Protein AF-A0A2N9H062-F1 (afdb_monomer_lite)

Structure (mmCIF, N/CA/C/O backbone):
data_AF-A0A2N9H062-F1
#
_entry.id   AF-A0A2N9H062-F1
#
loop_
_atom_site.group_PDB
_atom_site.id
_atom_site.type_symbol
_atom_site.label_atom_id
_atom_site.label_alt_id
_atom_site.label_comp_id
_atom_site.label_asym_id
_atom_site.label_entity_id
_atom_site.label_seq_id
_atom_site.pdbx_PDB_ins_code
_atom_site.Cartn_x
_atom_site.Cartn_y
_atom_site.Cartn_z
_atom_site.occupancy
_atom_site.B_iso_or_equiv
_atom_site.auth_seq_id
_atom_site.auth_comp_id
_atom_site.auth_asym_id
_atom_site.auth_atom_id
_atom_site.pdbx_PDB_model_num
ATOM 1 N N . MET A 1 1 ? 1.911 25.322 1.340 1.00 54.06 1 MET A N 1
ATOM 2 C CA . MET A 1 1 ? 2.825 24.250 1.795 1.00 54.06 1 MET A CA 1
ATOM 3 C C . MET A 1 1 ? 2.629 23.834 3.258 1.00 54.06 1 MET A C 1
ATOM 5 O O . MET A 1 1 ? 2.932 22.693 3.553 1.00 54.06 1 MET A O 1
ATOM 9 N N . GLY A 1 2 ? 2.109 24.678 4.166 1.00 66.06 2 GLY A N 1
ATOM 10 C CA . GLY A 1 2 ? 2.015 24.327 5.599 1.00 66.06 2 GLY A CA 1
ATOM 11 C C . GLY A 1 2 ? 0.920 23.326 6.008 1.00 66.06 2 GLY A C 1
ATOM 12 O O . GLY A 1 2 ? 1.122 22.581 6.956 1.00 66.06 2 GLY A O 1
ATOM 13 N N . GLU A 1 3 ? -0.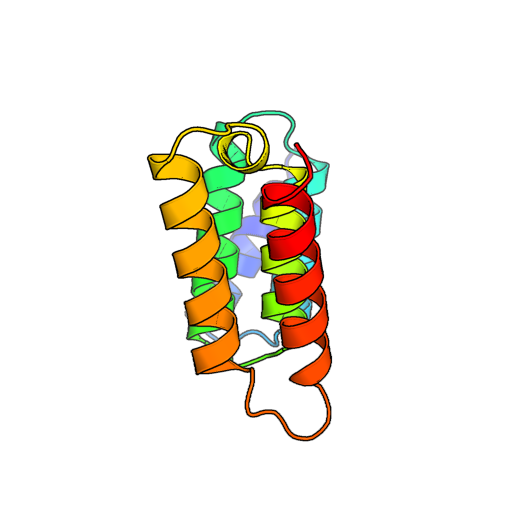220 23.273 5.313 1.00 74.25 3 GLU A N 1
ATOM 14 C CA . GLU A 1 3 ? -1.333 22.379 5.698 1.00 74.25 3 GLU A CA 1
ATOM 15 C C . GLU A 1 3 ? -1.062 20.898 5.374 1.00 74.25 3 GLU A C 1
ATOM 17 O O . GLU A 1 3 ? -1.458 20.023 6.136 1.00 74.25 3 GLU A O 1
ATOM 22 N N . LEU A 1 4 ? -0.319 20.608 4.298 1.00 74.69 4 LEU A N 1
ATOM 23 C CA . LEU A 1 4 ? 0.042 19.234 3.920 1.00 74.69 4 LEU A CA 1
ATOM 24 C C . LEU A 1 4 ? 1.015 18.605 4.922 1.00 74.69 4 LEU A C 1
ATOM 26 O O . LEU A 1 4 ? 0.876 17.441 5.274 1.00 74.69 4 LEU A O 1
ATOM 30 N N . GLU A 1 5 ? 1.976 19.385 5.414 1.00 78.75 5 GLU A N 1
ATOM 31 C CA . GLU A 1 5 ? 2.940 18.902 6.402 1.00 78.75 5 GLU A CA 1
ATOM 32 C C . GLU A 1 5 ? 2.256 18.593 7.741 1.00 78.75 5 GLU A C 1
ATOM 34 O O . GLU A 1 5 ? 2.518 17.558 8.346 1.00 78.75 5 GLU A O 1
ATOM 39 N N . LYS A 1 6 ? 1.289 19.422 8.158 1.00 83.44 6 LYS A N 1
ATOM 40 C CA . LYS A 1 6 ? 0.441 19.122 9.322 1.00 83.44 6 LYS A CA 1
ATOM 41 C C . LYS A 1 6 ? -0.392 17.856 9.110 1.00 83.44 6 LYS A C 1
ATOM 43 O O . LYS A 1 6 ? -0.516 17.057 10.031 1.00 83.44 6 LYS A O 1
ATOM 48 N N . LEU A 1 7 ? -0.951 17.668 7.911 1.00 83.06 7 LEU A N 1
ATOM 49 C CA . LEU A 1 7 ? -1.723 16.473 7.559 1.00 83.06 7 LEU A CA 1
ATOM 50 C C . LEU A 1 7 ? -0.849 15.211 7.613 1.00 83.06 7 LEU A C 1
ATOM 52 O O . LEU A 1 7 ? -1.265 14.206 8.185 1.00 83.06 7 LEU A O 1
ATOM 56 N N . ARG A 1 8 ? 0.374 15.277 7.070 1.00 84.31 8 ARG A N 1
ATOM 57 C CA . ARG A 1 8 ? 1.356 14.189 7.124 1.00 84.31 8 ARG A CA 1
ATOM 58 C C . ARG A 1 8 ? 1.715 13.850 8.567 1.00 84.31 8 ARG A C 1
ATOM 60 O O . ARG A 1 8 ? 1.586 12.698 8.954 1.00 84.31 8 ARG A O 1
ATOM 67 N N . GLN A 1 9 ? 2.062 14.847 9.380 1.00 84.31 9 GLN A N 1
ATOM 68 C CA . GLN A 1 9 ? 2.386 14.650 10.798 1.00 84.31 9 GLN A CA 1
ATOM 69 C C . GLN A 1 9 ? 1.214 14.063 11.592 1.00 84.31 9 GLN A C 1
ATOM 71 O O . GLN A 1 9 ? 1.415 13.175 12.417 1.00 84.31 9 GLN A O 1
ATOM 76 N N . ALA A 1 10 ? -0.015 14.512 11.326 1.00 84.88 10 ALA A N 1
ATOM 77 C CA . ALA A 1 10 ? -1.205 13.963 11.967 1.00 84.88 10 ALA A CA 1
ATOM 78 C C . ALA A 1 10 ? -1.438 12.493 11.584 1.00 84.88 10 ALA A C 1
ATOM 80 O O . ALA A 1 10 ? -1.731 11.677 12.455 1.00 84.88 10 ALA A O 1
ATOM 81 N N . ARG A 1 11 ? -1.280 12.141 10.300 1.00 84.94 11 ARG A N 1
ATOM 82 C CA . ARG A 1 11 ? -1.401 10.756 9.820 1.00 84.94 11 ARG A CA 1
ATOM 83 C C . ARG A 1 11 ? -0.286 9.860 10.360 1.00 84.94 11 ARG A C 1
ATOM 85 O O . ARG A 1 11 ? -0.571 8.735 10.758 1.00 84.94 11 ARG A O 1
ATOM 92 N N . GLU A 1 12 ? 0.940 10.371 10.449 1.00 85.25 12 GLU A N 1
ATOM 93 C CA . GLU A 1 12 ? 2.084 9.676 11.049 1.00 85.25 12 GLU A CA 1
ATOM 94 C C . GLU A 1 12 ? 1.806 9.361 12.524 1.00 85.25 12 GLU A C 1
ATOM 96 O O . GLU A 1 12 ? 1.798 8.193 12.908 1.00 85.25 12 GLU A O 1
ATOM 101 N N . ALA A 1 13 ? 1.436 10.372 13.317 1.00 84.12 13 ALA A N 1
ATOM 102 C CA . ALA A 1 13 ? 1.084 10.194 14.724 1.00 84.12 13 ALA A CA 1
ATOM 103 C C . ALA A 1 13 ? -0.101 9.232 14.906 1.00 84.12 13 ALA A C 1
ATOM 105 O O . ALA A 1 13 ? -0.113 8.410 15.820 1.00 84.12 13 ALA A O 1
ATOM 106 N N . MET A 1 14 ? -1.098 9.293 14.017 1.00 83.50 14 MET A N 1
ATOM 107 C CA . MET A 1 14 ? -2.238 8.379 14.061 1.00 83.50 14 MET A CA 1
ATOM 108 C C . MET A 1 14 ? -1.832 6.938 13.730 1.00 83.50 14 MET A C 1
ATOM 110 O O . MET A 1 14 ? -2.327 6.024 14.381 1.00 83.50 14 MET A O 1
ATOM 114 N N . SER A 1 15 ? -0.913 6.736 12.780 1.00 83.50 15 SER A N 1
ATOM 115 C CA . SER A 1 15 ? -0.388 5.412 12.414 1.00 83.50 15 SER A CA 1
ATOM 116 C C . SER A 1 15 ? 0.469 4.768 13.506 1.00 83.50 15 SER A C 1
ATOM 118 O O . SER A 1 15 ? 0.535 3.547 13.587 1.00 83.50 15 SER A O 1
ATOM 120 N N . GLU A 1 16 ? 1.115 5.573 14.354 1.00 81.62 16 GLU A N 1
ATOM 121 C CA . GLU A 1 16 ? 1.887 5.077 15.500 1.00 81.62 16 GLU A CA 1
ATOM 122 C C . GLU A 1 16 ? 0.989 4.678 16.677 1.00 81.62 16 GLU A C 1
ATOM 124 O O . GLU A 1 16 ? 1.339 3.795 17.459 1.00 81.62 16 GLU A O 1
ATOM 129 N N . LEU A 1 17 ? -0.170 5.328 16.809 1.00 78.81 17 LEU A N 1
ATOM 130 C CA . LEU A 1 17 ? -1.094 5.124 17.926 1.00 78.81 17 LEU A CA 1
ATOM 131 C C . LEU A 1 17 ? -2.194 4.098 17.620 1.00 78.81 17 LEU A C 1
ATOM 133 O O . LEU A 1 17 ? -2.687 3.445 18.541 1.00 78.81 17 LEU A O 1
ATOM 137 N N . PHE A 1 18 ? -2.596 3.954 16.354 1.00 75.44 18 PHE A N 1
ATOM 138 C CA . PHE A 1 18 ? -3.723 3.121 15.940 1.00 75.44 18 PHE A CA 1
ATOM 139 C C . PHE A 1 18 ? -3.456 2.380 14.627 1.00 75.44 18 PHE A C 1
ATOM 141 O O . PHE A 1 18 ? -2.841 2.906 13.702 1.00 75.44 18 PHE A O 1
ATOM 148 N N . LEU A 1 19 ? -4.029 1.177 14.508 1.00 76.44 19 LEU A N 1
ATOM 149 C CA . LEU A 1 19 ? -4.089 0.449 13.242 1.00 76.44 19 LEU A CA 1
ATOM 150 C C . LEU A 1 19 ? -5.012 1.196 12.265 1.00 76.44 19 LEU A C 1
ATOM 152 O O . LEU A 1 19 ? -6.232 1.229 12.448 1.00 76.44 19 LEU A O 1
ATOM 156 N N . LEU A 1 20 ? -4.433 1.803 11.228 1.00 79.56 20 LEU A N 1
ATOM 157 C CA . LEU A 1 20 ? -5.182 2.547 10.215 1.00 79.56 20 LEU A CA 1
ATOM 158 C C . LEU A 1 20 ? -5.888 1.602 9.243 1.00 79.56 20 LEU A C 1
ATOM 160 O O . LEU A 1 20 ? -5.280 0.685 8.694 1.00 79.56 20 LEU A O 1
ATOM 164 N N . ALA A 1 21 ? -7.167 1.862 8.970 1.00 81.19 21 ALA A N 1
ATOM 165 C CA . ALA A 1 21 ? -7.927 1.063 8.019 1.00 81.19 21 ALA A CA 1
ATOM 166 C C . ALA A 1 21 ? -7.299 1.119 6.608 1.00 81.19 21 ALA A C 1
ATOM 168 O O . ALA A 1 21 ? -6.776 2.163 6.212 1.00 81.19 21 ALA A O 1
ATOM 169 N N . PRO A 1 22 ? -7.415 0.052 5.793 1.00 80.19 22 PRO A N 1
ATOM 170 C CA . PRO A 1 22 ? -6.782 -0.012 4.474 1.00 80.19 22 PRO A CA 1
ATOM 171 C C . PRO A 1 22 ? -7.071 1.179 3.549 1.00 80.19 22 PRO A C 1
ATOM 173 O O . PRO A 1 22 ? -6.185 1.596 2.813 1.00 80.19 22 PRO A O 1
ATOM 176 N N . TYR A 1 23 ? -8.277 1.754 3.592 1.00 82.50 23 TYR A N 1
ATOM 177 C CA . TYR A 1 23 ? -8.623 2.911 2.756 1.00 82.50 23 TYR A CA 1
ATOM 178 C C . TYR A 1 23 ? -7.861 4.185 3.154 1.00 82.50 23 TYR A C 1
ATOM 180 O O . TYR A 1 23 ? -7.520 4.979 2.284 1.00 82.50 23 TYR A O 1
ATOM 188 N N . MET A 1 24 ? -7.532 4.358 4.440 1.00 86.38 24 MET A N 1
ATOM 189 C CA . MET A 1 24 ? -6.787 5.523 4.926 1.00 86.38 24 MET A CA 1
ATOM 190 C C . MET A 1 24 ? -5.350 5.516 4.392 1.00 86.38 24 MET A C 1
ATOM 192 O O . MET A 1 24 ? -4.823 6.560 4.013 1.00 86.38 24 MET A O 1
ATOM 196 N N . TRP A 1 25 ? -4.735 4.330 4.305 1.00 87.50 25 TRP A N 1
ATOM 197 C CA . TRP A 1 25 ? -3.425 4.154 3.672 1.00 87.50 25 TRP A CA 1
ATOM 198 C C . TRP A 1 25 ? -3.459 4.495 2.178 1.00 87.50 25 TRP A C 1
ATOM 200 O O . TRP A 1 25 ? -2.548 5.154 1.683 1.00 87.50 25 TRP A O 1
ATOM 210 N N . GLN A 1 26 ? -4.522 4.095 1.471 1.00 86.38 26 GLN A N 1
ATOM 211 C CA . GLN A 1 26 ? -4.709 4.413 0.049 1.00 86.38 26 GLN A CA 1
ATOM 212 C C . GLN A 1 26 ? -4.871 5.919 -0.182 1.00 86.38 26 GLN A C 1
ATOM 214 O O . GLN A 1 26 ? -4.247 6.476 -1.081 1.00 86.38 26 GLN A O 1
ATOM 219 N N . GLU A 1 27 ? -5.695 6.591 0.625 1.00 88.25 27 GLU A N 1
ATOM 220 C CA . GLU A 1 27 ? -5.877 8.045 0.539 1.00 88.25 27 GLU A CA 1
ATOM 221 C C . GLU A 1 27 ? -4.569 8.784 0.818 1.00 88.25 27 GLU A C 1
ATOM 223 O O . GLU A 1 27 ? -4.194 9.678 0.062 1.00 88.25 27 GLU A O 1
ATOM 228 N N . TRP A 1 28 ? -3.818 8.359 1.837 1.00 88.31 28 TRP A N 1
ATOM 229 C CA . TRP A 1 28 ? -2.523 8.961 2.133 1.00 88.31 28 TRP A CA 1
ATOM 230 C C . TRP A 1 28 ? -1.525 8.771 0.988 1.00 88.31 28 TRP A C 1
ATOM 232 O O . TRP A 1 28 ? -0.919 9.744 0.539 1.00 88.31 28 TRP A O 1
ATOM 242 N N . ALA A 1 29 ? -1.408 7.561 0.444 1.00 87.12 29 ALA A N 1
ATOM 243 C CA . ALA A 1 29 ? -0.524 7.305 -0.687 1.00 87.12 29 ALA A CA 1
ATOM 244 C C . ALA A 1 29 ? -0.888 8.142 -1.925 1.00 87.12 29 ALA A C 1
ATOM 246 O O . ALA A 1 29 ? 0.003 8.658 -2.599 1.00 87.12 29 ALA A O 1
ATOM 247 N N . LYS A 1 30 ? -2.184 8.301 -2.219 1.00 86.12 30 LYS A N 1
ATOM 248 C CA . LYS A 1 30 ? -2.675 9.099 -3.355 1.00 86.12 30 LYS A CA 1
ATOM 249 C C . LYS A 1 30 ? -2.397 10.581 -3.185 1.00 86.12 30 LYS A C 1
ATOM 251 O O . LYS A 1 30 ? -1.963 11.220 -4.143 1.00 86.12 30 LYS A O 1
ATOM 256 N N . ASP A 1 31 ? -2.597 11.108 -1.980 1.00 85.31 31 ASP A N 1
ATOM 257 C CA . ASP A 1 31 ? -2.250 12.490 -1.676 1.00 85.31 31 ASP A CA 1
ATOM 258 C C . ASP A 1 31 ? -0.751 12.706 -1.929 1.00 85.31 31 ASP A C 1
ATOM 260 O O . ASP A 1 31 ? -0.386 13.553 -2.740 1.00 85.31 31 ASP A O 1
ATOM 264 N N . GLU A 1 32 ? 0.122 11.874 -1.354 1.00 84.00 32 GLU A N 1
ATOM 265 C CA . GLU A 1 32 ? 1.581 11.964 -1.545 1.00 84.00 32 GLU A CA 1
ATOM 266 C C . GLU A 1 32 ? 2.008 11.817 -3.020 1.00 84.00 32 GLU A C 1
ATOM 268 O O . GLU A 1 32 ? 2.905 12.530 -3.487 1.00 84.00 32 GLU A O 1
ATOM 273 N N . ALA A 1 33 ? 1.342 10.934 -3.773 1.00 82.06 33 ALA A N 1
ATOM 274 C CA . ALA A 1 33 ? 1.581 10.727 -5.201 1.00 82.06 33 ALA A CA 1
ATOM 275 C C . ALA A 1 33 ? 1.174 11.943 -6.046 1.00 82.06 33 ALA A C 1
ATOM 277 O O . ALA A 1 33 ? 1.896 12.318 -6.967 1.00 82.06 33 ALA A O 1
ATOM 278 N N . SER A 1 34 ? 0.056 12.599 -5.718 1.00 80.94 34 SER A N 1
ATOM 279 C CA . SER A 1 34 ? -0.435 13.773 -6.453 1.00 80.94 34 SER A CA 1
ATOM 280 C C . SER A 1 34 ? 0.492 14.988 -6.340 1.00 80.94 34 SER A C 1
ATOM 282 O O . SER A 1 34 ? 0.552 15.818 -7.249 1.00 80.94 34 SER A O 1
ATOM 284 N N . PHE A 1 35 ? 1.247 15.076 -5.242 1.00 70.62 35 PHE A N 1
ATOM 285 C CA . PHE A 1 35 ? 2.153 16.189 -4.971 1.00 70.62 35 PHE A CA 1
ATOM 286 C C . PHE A 1 35 ? 3.595 15.934 -5.414 1.00 70.62 35 PHE A C 1
ATOM 288 O O . PHE A 1 35 ? 4.372 16.891 -5.474 1.00 70.62 35 PHE A O 1
ATOM 295 N N . THR A 1 36 ? 3.970 14.695 -5.755 1.00 63.69 36 THR A N 1
ATOM 296 C CA . THR A 1 36 ? 5.354 14.389 -6.122 1.00 63.69 36 THR A CA 1
ATOM 297 C C . THR A 1 36 ? 5.544 14.035 -7.595 1.00 63.69 36 THR A C 1
ATOM 299 O O . THR A 1 36 ? 5.076 13.016 -8.082 1.00 63.69 36 THR A O 1
ATOM 302 N N . THR A 1 37 ? 6.395 14.808 -8.273 1.00 60.28 37 THR A N 1
ATOM 303 C CA . THR A 1 37 ? 6.958 14.491 -9.601 1.00 60.28 37 THR A CA 1
ATOM 304 C C . THR A 1 37 ? 8.377 13.898 -9.564 1.00 60.28 37 THR A C 1
ATOM 306 O O . THR A 1 37 ? 8.955 13.608 -10.609 1.00 60.28 37 THR A O 1
ATOM 309 N N . ARG A 1 38 ? 8.980 13.715 -8.380 1.00 62.66 38 ARG A N 1
ATOM 310 C CA . ARG A 1 38 ? 10.370 13.253 -8.194 1.00 62.66 38 ARG A CA 1
ATOM 311 C C . ARG A 1 38 ? 10.439 11.763 -7.853 1.00 62.66 38 ARG A C 1
ATOM 313 O O . ARG A 1 38 ? 9.717 11.283 -6.986 1.00 62.66 38 ARG A O 1
ATOM 320 N N . SER A 1 39 ? 11.405 11.065 -8.456 1.00 64.56 39 SER A N 1
ATOM 321 C CA . SER A 1 39 ? 11.699 9.646 -8.186 1.00 64.56 39 SER A CA 1
ATOM 322 C C . SER A 1 39 ? 11.903 9.338 -6.695 1.00 64.56 39 SER A C 1
ATOM 324 O O . SER A 1 39 ? 11.564 8.249 -6.252 1.00 64.56 39 SER A O 1
ATOM 326 N N . GLU A 1 40 ? 12.413 10.295 -5.912 1.00 66.12 40 GLU A N 1
ATOM 327 C CA . GLU A 1 40 ? 12.671 10.128 -4.474 1.00 66.12 40 GLU A CA 1
ATOM 328 C C . GLU A 1 40 ? 11.401 9.885 -3.644 1.00 66.12 40 GLU A C 1
ATOM 330 O O . GLU A 1 40 ? 11.458 9.111 -2.690 1.00 66.12 40 GLU A O 1
ATOM 335 N N . ALA A 1 41 ? 10.243 10.471 -3.990 1.00 76.25 41 ALA A N 1
ATOM 336 C CA . ALA A 1 41 ? 9.029 10.163 -3.222 1.00 76.25 41 ALA A CA 1
ATOM 337 C C . ALA A 1 41 ? 8.295 8.918 -3.710 1.00 76.25 41 ALA A C 1
ATOM 339 O O . ALA A 1 41 ? 7.459 8.408 -2.973 1.00 76.25 41 ALA A O 1
ATOM 340 N N . VAL A 1 42 ? 8.645 8.357 -4.873 1.00 81.31 42 VAL A N 1
ATOM 341 C CA . VAL A 1 42 ? 8.137 7.032 -5.256 1.00 81.31 42 VAL A CA 1
ATOM 342 C C . VAL A 1 42 ? 8.581 5.995 -4.222 1.00 81.31 42 VAL A C 1
ATOM 344 O O . VAL A 1 42 ? 7.770 5.189 -3.775 1.00 81.31 42 VAL A O 1
ATOM 347 N N . ASP A 1 43 ? 9.834 6.057 -3.763 1.00 83.94 43 ASP A N 1
ATOM 348 C CA . ASP A 1 43 ? 10.329 5.157 -2.716 1.00 83.94 43 ASP A CA 1
ATOM 349 C C . ASP A 1 43 ? 9.717 5.445 -1.337 1.00 83.94 43 ASP A C 1
ATOM 351 O O . ASP A 1 43 ? 9.477 4.513 -0.566 1.00 83.94 43 ASP A O 1
ATOM 355 N N . ALA A 1 44 ? 9.408 6.707 -1.023 1.00 85.56 44 ALA A N 1
ATOM 356 C CA . ALA A 1 44 ? 8.684 7.055 0.201 1.00 85.56 44 ALA A CA 1
ATOM 357 C C . ALA A 1 44 ? 7.254 6.484 0.199 1.00 85.56 44 ALA A C 1
ATOM 359 O O . ALA A 1 44 ? 6.831 5.872 1.179 1.00 85.56 44 ALA A O 1
ATOM 360 N N . ILE A 1 45 ? 6.539 6.602 -0.923 1.00 87.38 45 ILE A N 1
ATOM 361 C CA . ILE A 1 45 ? 5.177 6.075 -1.078 1.00 87.38 45 ILE A CA 1
ATOM 362 C C . ILE A 1 45 ? 5.179 4.541 -1.067 1.00 87.38 45 ILE A C 1
ATOM 364 O O . ILE A 1 45 ? 4.312 3.936 -0.441 1.00 87.38 45 ILE A O 1
ATOM 368 N N . LYS A 1 46 ? 6.181 3.882 -1.667 1.00 87.88 46 LYS A N 1
ATOM 369 C CA . LYS A 1 46 ? 6.347 2.422 -1.536 1.00 87.88 46 LYS A CA 1
ATOM 370 C C . LYS A 1 46 ? 6.471 2.002 -0.076 1.00 87.88 46 LYS A C 1
ATOM 372 O O . LYS A 1 46 ? 5.776 1.089 0.346 1.00 87.88 46 LYS A O 1
ATOM 377 N N . LYS A 1 47 ? 7.307 2.685 0.716 1.00 88.75 47 LYS A N 1
ATOM 378 C CA . LYS A 1 47 ? 7.434 2.398 2.157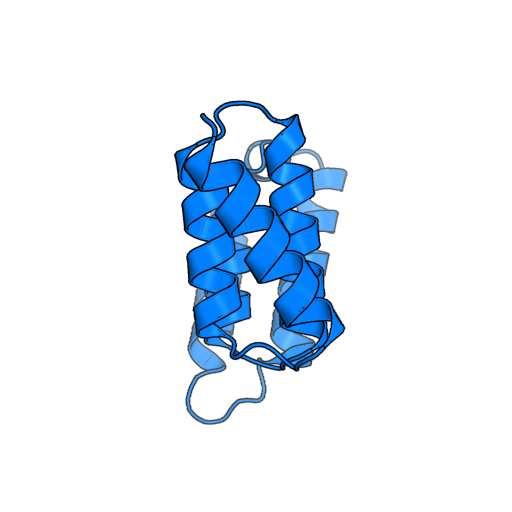 1.00 88.75 47 LYS A CA 1
ATOM 379 C C . LYS A 1 47 ? 6.109 2.578 2.898 1.00 88.75 47 LYS A C 1
ATOM 381 O O . LYS A 1 47 ? 5.820 1.800 3.801 1.00 88.75 47 LYS A O 1
ATOM 386 N N . LEU A 1 48 ? 5.308 3.569 2.509 1.00 88.31 48 LEU A N 1
ATOM 387 C CA . LEU A 1 48 ? 3.971 3.775 3.060 1.00 88.31 48 LEU A CA 1
ATOM 388 C C . LEU A 1 48 ? 3.052 2.577 2.768 1.00 88.31 48 LEU A C 1
ATOM 390 O O . LEU A 1 48 ? 2.422 2.047 3.680 1.00 88.31 48 LEU A O 1
ATOM 394 N N . TYR A 1 49 ? 3.025 2.105 1.519 1.00 87.69 49 TYR A N 1
ATOM 395 C CA . TYR A 1 49 ? 2.262 0.914 1.147 1.00 87.69 49 TYR A CA 1
ATOM 396 C C . TYR A 1 49 ? 2.759 -0.344 1.860 1.00 87.69 49 TYR A C 1
ATOM 398 O O . TYR A 1 49 ? 1.933 -1.112 2.342 1.00 87.69 49 TYR A O 1
ATOM 406 N N . GLU A 1 50 ? 4.077 -0.537 1.973 1.00 88.94 50 GLU A N 1
ATOM 407 C CA . GLU A 1 50 ? 4.680 -1.665 2.697 1.00 88.94 50 GLU A CA 1
ATOM 408 C C . GLU A 1 50 ? 4.237 -1.702 4.169 1.00 88.94 50 GLU A C 1
ATOM 410 O O . GLU A 1 50 ? 3.943 -2.777 4.687 1.00 88.94 50 GLU A O 1
ATOM 415 N N . ARG A 1 51 ? 4.108 -0.540 4.829 1.00 87.62 51 ARG A N 1
ATOM 416 C CA . ARG A 1 51 ? 3.529 -0.448 6.182 1.00 87.62 51 ARG A CA 1
ATOM 417 C C . ARG A 1 51 ? 2.058 -0.858 6.188 1.00 87.62 51 ARG A C 1
ATOM 419 O O . ARG A 1 51 ? 1.666 -1.728 6.957 1.00 87.62 51 ARG A O 1
ATOM 426 N N . GLY A 1 52 ? 1.258 -0.304 5.280 1.00 84.69 52 GLY A N 1
ATOM 427 C CA . GLY A 1 52 ? -0.172 -0.603 5.235 1.00 84.69 52 GLY A CA 1
ATOM 428 C C . GLY A 1 52 ? -0.490 -2.079 4.950 1.00 84.69 52 GLY A C 1
ATOM 429 O O . GLY A 1 52 ? -1.401 -2.636 5.562 1.00 84.69 52 GLY A O 1
ATOM 430 N N . VAL A 1 53 ? 0.250 -2.733 4.044 1.00 84.44 53 VAL A N 1
ATOM 431 C CA . VAL A 1 53 ? 0.048 -4.165 3.735 1.00 84.44 53 VAL A CA 1
ATOM 432 C C . VAL A 1 53 ? 0.588 -5.092 4.822 1.00 84.44 53 VAL A C 1
ATOM 434 O O . VAL A 1 53 ? 0.168 -6.247 4.892 1.00 84.44 53 VAL A O 1
ATOM 437 N N . PHE A 1 54 ? 1.514 -4.605 5.654 1.00 81.50 54 PHE A N 1
ATOM 438 C CA . PHE A 1 54 ? 1.971 -5.314 6.845 1.00 81.50 5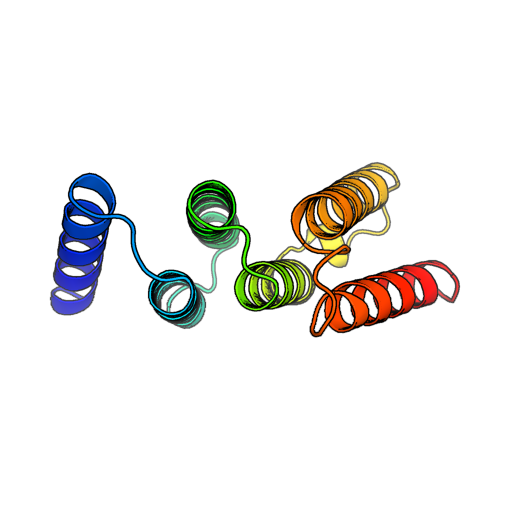4 PHE A CA 1
ATOM 439 C C . PHE A 1 54 ? 0.904 -5.286 7.946 1.00 81.50 54 PHE A C 1
ATOM 441 O O . PHE A 1 54 ? 0.611 -6.325 8.533 1.00 81.50 54 PHE A O 1
ATOM 448 N N . ASP A 1 55 ? 0.279 -4.128 8.171 1.00 76.00 55 ASP A N 1
ATOM 449 C CA . ASP A 1 55 ? -0.747 -3.959 9.205 1.00 76.00 55 ASP A CA 1
ATOM 450 C C . ASP A 1 55 ? -2.069 -4.658 8.842 1.00 76.00 55 ASP A C 1
ATOM 452 O O . ASP A 1 55 ? -2.769 -5.166 9.721 1.00 76.00 55 ASP A O 1
ATOM 456 N N . PHE A 1 56 ? -2.417 -4.718 7.548 1.00 71.81 56 PHE A N 1
ATOM 457 C CA . PHE A 1 56 ? -3.652 -5.341 7.070 1.00 71.81 56 PHE A CA 1
ATOM 458 C C . PHE A 1 56 ? -3.466 -6.173 5.802 1.00 71.81 56 PHE A C 1
ATOM 460 O O . PHE A 1 56 ? -3.056 -5.685 4.747 1.00 71.81 56 PHE A O 1
ATOM 467 N N . VAL A 1 57 ? -3.960 -7.412 5.848 1.00 72.69 57 VAL A N 1
ATOM 468 C CA . VAL A 1 57 ? -4.106 -8.268 4.665 1.00 72.69 57 VAL A CA 1
ATOM 469 C C . VAL A 1 57 ? -5.344 -7.833 3.874 1.00 72.69 57 VAL A C 1
ATOM 471 O O . VAL A 1 57 ? -6.415 -8.432 3.955 1.00 72.69 57 VAL A O 1
ATOM 474 N N . SER A 1 58 ? -5.205 -6.737 3.125 1.00 80.44 58 SER A N 1
ATOM 475 C CA . SER A 1 58 ? -6.271 -6.174 2.292 1.00 80.44 58 SER A CA 1
ATOM 476 C C . SER A 1 58 ? -5.963 -6.306 0.805 1.00 80.44 58 SER A C 1
ATOM 478 O O . SER A 1 58 ? -5.002 -5.728 0.298 1.00 80.44 58 SER A O 1
ATOM 480 N N . VAL A 1 59 ? -6.838 -7.011 0.080 1.00 79.56 59 VAL A N 1
ATOM 481 C CA . VAL A 1 59 ? -6.750 -7.147 -1.383 1.00 79.56 59 VAL A CA 1
ATOM 482 C C . VAL A 1 59 ? -6.775 -5.782 -2.069 1.00 79.56 59 VAL A C 1
ATOM 484 O O . VAL A 1 59 ? -6.020 -5.557 -3.010 1.00 79.56 59 VAL A O 1
ATOM 487 N N . SER A 1 60 ? -7.621 -4.855 -1.608 1.00 81.81 60 SER A N 1
ATOM 488 C CA . SER A 1 60 ? -7.739 -3.536 -2.234 1.00 81.81 60 SER A CA 1
ATOM 489 C C . SER A 1 60 ? -6.450 -2.729 -2.106 1.00 81.81 60 SER A C 1
ATOM 491 O O . SER A 1 60 ? -6.069 -2.051 -3.058 1.00 81.81 60 SER A O 1
ATOM 493 N N . LEU A 1 61 ? -5.770 -2.837 -0.962 1.00 84.00 61 LEU A N 1
ATOM 494 C CA . LEU A 1 61 ? -4.515 -2.138 -0.707 1.00 84.00 61 LEU A CA 1
ATOM 495 C C . LEU A 1 61 ? -3.383 -2.700 -1.571 1.00 84.00 61 LEU A C 1
ATOM 497 O O . LEU A 1 61 ? -2.660 -1.928 -2.192 1.00 84.00 61 LEU A O 1
ATOM 501 N N . TRP A 1 62 ? -3.292 -4.028 -1.692 1.00 85.50 62 TRP A N 1
ATOM 502 C CA . TRP A 1 62 ? -2.348 -4.676 -2.605 1.00 85.50 62 TRP A CA 1
ATOM 503 C C . TRP A 1 62 ? -2.586 -4.283 -4.066 1.00 85.50 62 TRP A C 1
ATOM 505 O O . TRP A 1 62 ? -1.632 -3.949 -4.763 1.00 85.50 62 TRP A O 1
ATOM 515 N N . CYS A 1 63 ? -3.840 -4.260 -4.532 1.00 83.12 63 CYS A N 1
ATOM 516 C CA . CYS A 1 63 ? -4.157 -3.830 -5.896 1.00 83.12 63 CYS A CA 1
ATOM 517 C C . CYS A 1 63 ? -3.725 -2.379 -6.166 1.00 83.12 63 CYS A C 1
ATOM 519 O O . CYS A 1 63 ? -3.201 -2.088 -7.240 1.00 83.12 63 CYS A O 1
ATOM 521 N N . ASP A 1 64 ? -3.961 -1.473 -5.211 1.00 85.75 64 ASP A N 1
ATOM 522 C CA . ASP A 1 64 ? -3.587 -0.056 -5.323 1.00 85.75 64 ASP A CA 1
ATOM 523 C C . ASP A 1 64 ? -2.061 0.107 -5.318 1.00 85.75 64 ASP A C 1
ATOM 525 O O . ASP A 1 64 ? -1.512 0.810 -6.164 1.00 85.75 64 ASP A O 1
ATOM 529 N N . TYR A 1 65 ? -1.365 -0.645 -4.459 1.00 86.94 65 TYR A N 1
ATOM 530 C CA . TYR A 1 65 ? 0.094 -0.668 -4.417 1.00 86.94 65 TYR A CA 1
ATOM 531 C C . TYR A 1 65 ? 0.704 -1.166 -5.735 1.00 86.94 65 TYR A C 1
ATOM 533 O O . TYR A 1 65 ? 1.592 -0.525 -6.296 1.00 86.94 65 TYR A O 1
ATOM 541 N N . LEU A 1 66 ? 0.197 -2.277 -6.279 1.00 84.69 66 LEU A N 1
ATOM 542 C CA . LEU A 1 66 ? 0.665 -2.830 -7.553 1.00 84.69 66 LEU A CA 1
ATOM 543 C C . LEU A 1 66 ? 0.411 -1.878 -8.728 1.00 84.69 66 LEU A C 1
ATOM 545 O O . LEU A 1 66 ? 1.246 -1.794 -9.631 1.00 84.69 66 LEU A O 1
ATOM 549 N N . ASN A 1 67 ? -0.718 -1.165 -8.732 1.00 84.12 67 ASN A N 1
ATOM 550 C CA . ASN A 1 67 ? -1.004 -0.143 -9.742 1.00 84.12 67 ASN A CA 1
ATOM 551 C C . ASN A 1 67 ? -0.040 1.041 -9.614 1.00 84.12 67 ASN A C 1
ATOM 553 O O . ASN A 1 67 ? 0.535 1.465 -10.613 1.00 84.12 67 ASN A O 1
ATOM 557 N N . PHE A 1 68 ? 0.198 1.518 -8.389 1.00 85.06 68 PHE A N 1
ATOM 558 C CA . PHE A 1 68 ? 1.137 2.604 -8.127 1.00 85.06 68 PHE A CA 1
ATOM 559 C C . PHE A 1 68 ? 2.553 2.264 -8.611 1.00 85.06 68 PHE A C 1
ATOM 561 O O . PHE A 1 68 ? 3.184 3.065 -9.298 1.00 85.06 68 PHE A O 1
ATOM 568 N N . VAL A 1 69 ? 3.050 1.060 -8.309 1.00 83.88 69 VAL A N 1
ATOM 569 C CA . VAL A 1 69 ? 4.377 0.629 -8.771 1.00 83.88 69 VAL A CA 1
ATOM 570 C C . VAL A 1 69 ? 4.418 0.533 -10.300 1.00 83.88 69 VAL A C 1
ATOM 572 O O . VAL A 1 69 ? 5.380 0.997 -10.899 1.00 83.88 69 VAL A O 1
ATOM 575 N N . GLN A 1 70 ? 3.381 0.006 -10.956 1.00 79.00 70 GLN A N 1
ATOM 576 C CA . GLN A 1 70 ? 3.321 -0.042 -12.426 1.00 79.00 70 GLN A CA 1
ATOM 577 C C . GLN A 1 70 ? 3.352 1.341 -13.086 1.00 79.00 70 GLN A C 1
ATOM 579 O O . GLN A 1 70 ? 3.994 1.513 -14.121 1.00 79.00 70 GLN A O 1
ATOM 584 N N . GLU A 1 71 ? 2.665 2.321 -12.505 1.00 80.06 71 GLU A N 1
ATOM 585 C CA . GLU A 1 71 ? 2.533 3.656 -13.087 1.00 80.06 71 GLU A CA 1
ATOM 586 C C . GLU A 1 71 ? 3.772 4.530 -12.831 1.00 80.06 71 GLU A C 1
ATOM 588 O O . GLU A 1 71 ? 4.312 5.163 -13.750 1.00 80.06 71 GLU A O 1
ATOM 593 N N . TYR A 1 72 ? 4.267 4.527 -11.592 1.00 77.44 72 TYR A N 1
ATOM 594 C CA . TYR A 1 72 ? 5.265 5.489 -11.130 1.00 77.44 72 TYR A CA 1
ATOM 595 C C . TYR A 1 72 ? 6.684 4.923 -11.020 1.00 77.44 72 TYR A C 1
ATOM 597 O O . TYR A 1 72 ? 7.638 5.700 -11.094 1.00 77.44 72 TYR A O 1
ATOM 605 N N . ASP A 1 73 ? 6.869 3.605 -10.875 1.00 76.81 73 ASP A N 1
ATOM 606 C CA . ASP A 1 73 ? 8.208 3.024 -10.742 1.00 76.81 73 ASP A CA 1
ATOM 607 C C . ASP A 1 73 ? 8.897 2.901 -12.116 1.00 76.81 73 ASP A C 1
ATOM 609 O O . ASP A 1 73 ? 8.445 2.128 -12.969 1.00 76.81 73 ASP A O 1
ATOM 613 N N . PRO A 1 74 ? 10.022 3.605 -12.363 1.00 71.88 74 PRO A N 1
ATOM 614 C CA . PRO A 1 74 ? 10.782 3.446 -13.602 1.00 71.88 74 PRO A CA 1
ATOM 615 C C . PRO A 1 74 ? 11.278 2.010 -13.810 1.00 71.88 74 PRO A C 1
ATOM 617 O O . PRO A 1 74 ? 11.485 1.610 -14.954 1.00 71.88 74 PRO A O 1
ATOM 620 N N . MET A 1 75 ? 11.400 1.215 -12.742 1.00 69.81 75 MET A N 1
ATOM 621 C CA . MET A 1 75 ? 11.756 -0.198 -12.817 1.00 69.81 75 MET A CA 1
ATOM 622 C C . MET A 1 75 ? 10.729 -1.022 -13.608 1.00 69.81 75 MET A C 1
ATOM 624 O O . MET A 1 75 ? 11.106 -1.985 -14.252 1.00 69.81 75 MET A O 1
ATOM 628 N N . MET A 1 76 ? 9.450 -0.636 -13.636 1.00 68.25 76 MET A N 1
ATOM 629 C CA . MET A 1 76 ? 8.437 -1.338 -14.441 1.00 68.25 76 MET A CA 1
ATOM 630 C C . MET A 1 76 ? 8.543 -1.023 -15.942 1.00 68.25 76 MET A C 1
ATOM 632 O O . MET A 1 76 ? 8.005 -1.754 -16.771 1.00 68.25 76 MET A O 1
ATOM 636 N N . ARG A 1 77 ? 9.260 0.048 -16.309 1.00 66.69 77 ARG A N 1
ATOM 637 C CA . ARG A 1 77 ? 9.618 0.365 -17.703 1.00 66.69 77 ARG A CA 1
ATOM 638 C C . ARG A 1 77 ? 10.970 -0.221 -18.106 1.00 66.69 77 ARG A C 1
ATOM 640 O O . ARG A 1 77 ? 11.213 -0.424 -19.295 1.00 66.69 77 ARG A O 1
ATOM 647 N N . ASP A 1 78 ? 11.836 -0.477 -17.130 1.00 69.00 78 ASP A N 1
ATOM 648 C CA . ASP A 1 78 ? 13.124 -1.126 -17.328 1.00 69.00 78 ASP A CA 1
ATOM 649 C C . ASP A 1 78 ? 12.926 -2.633 -17.552 1.00 69.00 78 ASP A C 1
ATOM 651 O O . ASP A 1 78 ? 12.442 -3.360 -16.688 1.00 69.00 78 ASP A O 1
ATOM 655 N N . ARG A 1 79 ? 13.308 -3.121 -18.736 1.00 69.69 79 ARG A N 1
ATOM 656 C CA . ARG A 1 79 ? 13.213 -4.547 -19.103 1.00 69.69 79 ARG A CA 1
ATOM 657 C C . ARG A 1 79 ? 14.409 -5.363 -18.622 1.00 69.69 79 ARG A C 1
ATOM 659 O O . ARG A 1 79 ? 14.607 -6.497 -19.055 1.00 69.69 79 ARG A O 1
ATOM 666 N N . SER A 1 80 ? 15.227 -4.795 -17.743 1.00 77.06 80 SER A N 1
ATOM 667 C CA . SER A 1 80 ? 16.315 -5.517 -17.108 1.00 77.06 80 SER A CA 1
ATOM 668 C C . SER A 1 80 ? 15.798 -6.766 -16.372 1.00 77.06 80 SER A C 1
ATOM 670 O O . SER A 1 80 ? 14.778 -6.712 -15.676 1.00 77.06 80 SER A O 1
ATOM 672 N N . PRO A 1 81 ? 16.524 -7.897 -16.420 1.00 75.31 81 PRO A N 1
ATOM 673 C CA . PRO A 1 81 ? 16.163 -9.095 -15.663 1.00 75.31 81 PRO A CA 1
ATOM 674 C C . PRO A 1 81 ? 16.073 -8.841 -14.148 1.00 75.31 81 PRO A C 1
ATOM 676 O O . PRO A 1 81 ? 15.302 -9.509 -13.455 1.00 75.31 81 PRO A O 1
ATOM 679 N N . THR A 1 82 ? 16.808 -7.856 -13.618 1.00 78.62 82 THR A N 1
ATOM 680 C CA . THR A 1 82 ? 16.716 -7.461 -12.202 1.00 78.62 82 THR A CA 1
ATOM 681 C C . THR A 1 82 ? 15.401 -6.755 -11.878 1.00 78.62 82 THR A C 1
ATOM 683 O O . THR A 1 82 ? 14.819 -7.005 -10.822 1.00 78.62 82 THR A O 1
ATOM 686 N N . ALA A 1 83 ? 14.911 -5.916 -12.789 1.00 73.81 83 ALA A N 1
ATOM 687 C CA . ALA A 1 83 ? 13.636 -5.222 -12.675 1.00 73.81 83 ALA A CA 1
ATOM 688 C C . ALA A 1 83 ? 12.454 -6.200 -12.745 1.00 73.81 83 ALA A C 1
ATOM 690 O O . ALA A 1 83 ? 11.604 -6.211 -11.854 1.00 73.81 83 ALA A O 1
ATOM 691 N N . ILE A 1 84 ? 12.477 -7.109 -13.725 1.00 75.00 84 ILE A N 1
ATOM 692 C CA . ILE A 1 84 ? 11.472 -8.172 -13.887 1.00 75.00 84 ILE A CA 1
ATOM 693 C C . ILE A 1 84 ? 11.417 -9.068 -12.643 1.00 75.00 84 ILE A C 1
ATOM 695 O O . ILE A 1 84 ? 10.338 -9.399 -12.155 1.00 75.00 84 ILE A O 1
ATOM 699 N N . SER A 1 85 ? 12.576 -9.440 -12.091 1.00 79.81 85 SER A N 1
ATOM 700 C CA . SER A 1 85 ? 12.637 -10.288 -10.893 1.00 79.81 85 SER A CA 1
ATOM 701 C C . SER A 1 85 ? 12.041 -9.598 -9.664 1.00 79.81 85 SER A C 1
ATOM 703 O O . SER A 1 85 ? 11.309 -10.226 -8.901 1.00 79.81 85 SER A O 1
ATOM 705 N N . LYS A 1 86 ? 12.307 -8.299 -9.480 1.00 80.19 86 LYS A N 1
ATOM 706 C CA . LYS A 1 86 ? 11.729 -7.514 -8.380 1.00 80.19 86 LYS A CA 1
ATOM 707 C C . LYS A 1 86 ? 10.220 -7.323 -8.539 1.00 80.19 86 LYS A C 1
ATOM 709 O O . LYS A 1 86 ? 9.496 -7.459 -7.558 1.00 80.19 86 LYS A O 1
ATOM 714 N N . ALA A 1 87 ? 9.748 -7.058 -9.758 1.00 78.31 87 ALA A N 1
ATOM 715 C CA . ALA A 1 87 ? 8.322 -6.980 -10.055 1.00 78.31 87 ALA A CA 1
ATOM 716 C C . ALA A 1 87 ? 7.624 -8.308 -9.728 1.00 78.31 87 ALA A C 1
ATOM 718 O O . ALA A 1 87 ? 6.662 -8.319 -8.964 1.00 78.31 87 ALA A O 1
ATOM 719 N N . ARG A 1 88 ? 8.162 -9.436 -10.213 1.00 80.56 88 ARG A N 1
ATOM 720 C CA . ARG A 1 88 ? 7.626 -10.774 -9.927 1.00 80.56 88 ARG A CA 1
ATOM 721 C C . ARG A 1 88 ? 7.561 -11.060 -8.429 1.00 80.56 88 ARG A C 1
ATOM 723 O O . ARG A 1 88 ? 6.521 -11.488 -7.945 1.00 80.56 88 ARG A O 1
ATOM 730 N N . ASN A 1 89 ? 8.630 -10.766 -7.688 1.00 84.62 89 ASN A N 1
ATOM 731 C CA . ASN A 1 89 ? 8.643 -10.970 -6.241 1.00 84.62 89 ASN A CA 1
ATOM 732 C C . ASN A 1 89 ? 7.533 -10.175 -5.530 1.00 84.62 89 ASN A C 1
ATOM 734 O O . ASN A 1 89 ? 6.910 -10.682 -4.600 1.00 84.62 89 ASN A O 1
ATOM 738 N N . LEU A 1 90 ? 7.248 -8.951 -5.982 1.00 83.62 90 LEU A N 1
ATOM 739 C CA . LEU A 1 90 ? 6.165 -8.143 -5.431 1.00 83.62 90 LEU A CA 1
ATOM 740 C C . LEU A 1 90 ? 4.781 -8.759 -5.707 1.00 83.62 90 LEU A C 1
ATOM 742 O O . LEU A 1 90 ? 3.959 -8.838 -4.793 1.00 83.62 90 LEU A O 1
ATOM 746 N N . PHE A 1 91 ? 4.534 -9.232 -6.932 1.00 79.06 91 PHE A N 1
ATOM 747 C CA . PHE A 1 91 ? 3.282 -9.913 -7.282 1.00 79.06 91 PHE A CA 1
ATOM 748 C C . PHE A 1 91 ? 3.100 -11.229 -6.514 1.00 79.06 91 PHE A C 1
ATOM 750 O O . PHE A 1 91 ? 2.022 -11.483 -5.977 1.00 79.06 91 PHE A O 1
ATOM 757 N N . GLU A 1 92 ? 4.157 -12.033 -6.378 1.00 82.50 92 GLU A N 1
ATOM 758 C CA . GLU A 1 92 ? 4.136 -13.274 -5.594 1.00 82.50 92 GLU A CA 1
ATOM 759 C C . GLU A 1 92 ? 3.808 -13.010 -4.118 1.00 82.50 92 GLU A C 1
ATOM 761 O O . GLU A 1 92 ? 3.010 -13.737 -3.523 1.00 82.50 92 GLU A O 1
ATOM 766 N N . ARG A 1 93 ? 4.351 -11.935 -3.530 1.00 85.69 93 ARG A N 1
ATOM 767 C CA . ARG A 1 93 ? 4.006 -11.508 -2.163 1.00 85.69 93 ARG A CA 1
ATOM 768 C C . ARG A 1 93 ? 2.531 -11.130 -2.042 1.00 85.69 93 ARG A C 1
ATOM 770 O O . ARG A 1 93 ? 1.874 -11.560 -1.095 1.00 85.69 93 ARG A O 1
ATOM 777 N N . ALA A 1 94 ? 2.004 -10.371 -3.001 1.00 80.88 94 ALA A N 1
ATOM 778 C CA . ALA A 1 94 ? 0.596 -9.986 -3.015 1.00 80.88 94 ALA A CA 1
ATOM 779 C C . ALA A 1 94 ? -0.328 -11.214 -3.118 1.00 80.88 94 ALA A C 1
ATOM 781 O O . ALA A 1 94 ? -1.316 -11.319 -2.387 1.00 80.88 94 ALA A O 1
ATOM 782 N N . LEU A 1 95 ? 0.019 -12.176 -3.980 1.00 77.38 95 LEU A N 1
ATOM 783 C CA . LEU A 1 95 ? -0.708 -13.438 -4.135 1.00 77.38 95 LEU A CA 1
ATOM 784 C C . LEU A 1 95 ? -0.626 -14.309 -2.876 1.00 77.38 95 LEU A C 1
ATOM 786 O O . LEU A 1 95 ? -1.646 -14.844 -2.445 1.00 77.38 95 LEU A O 1
ATOM 790 N N . GLY A 1 96 ? 0.549 -14.413 -2.254 1.00 77.56 96 GLY A N 1
ATOM 791 C CA . GLY A 1 96 ? 0.732 -15.162 -1.012 1.00 77.56 96 GLY A CA 1
ATOM 792 C C . GLY A 1 96 ? -0.051 -14.571 0.162 1.00 77.56 96 GLY A C 1
ATOM 793 O O . GLY A 1 96 ? -0.628 -15.315 0.950 1.00 77.56 96 GLY A O 1
ATOM 794 N N . ALA A 1 97 ? -0.118 -13.241 0.257 1.00 78.31 97 ALA A N 1
ATOM 795 C CA . ALA A 1 97 ? -0.832 -12.564 1.334 1.00 78.31 97 ALA A CA 1
ATOM 796 C C . ALA A 1 97 ? -2.354 -12.579 1.129 1.00 78.31 97 ALA A C 1
ATOM 798 O O . ALA A 1 97 ? -3.102 -12.898 2.048 1.00 78.31 97 ALA A O 1
ATOM 799 N N . ALA A 1 98 ? -2.828 -12.226 -0.068 1.00 77.12 98 ALA A N 1
ATOM 800 C CA . ALA A 1 98 ? -4.231 -11.880 -0.295 1.00 77.12 98 ALA A CA 1
ATOM 801 C C . ALA A 1 98 ? -4.903 -12.673 -1.437 1.00 77.12 98 ALA A C 1
ATOM 803 O O . ALA A 1 98 ? -6.100 -12.510 -1.689 1.00 77.12 98 ALA A O 1
ATOM 804 N N . GLY A 1 99 ? -4.180 -13.582 -2.101 1.00 65.56 99 GLY A N 1
ATOM 805 C CA . GLY A 1 99 ? -4.698 -14.406 -3.201 1.00 65.56 99 GLY A CA 1
ATOM 806 C C . GLY A 1 99 ? -5.742 -15.445 -2.776 1.00 65.56 99 GLY A C 1
ATOM 807 O O . GLY A 1 99 ? -6.631 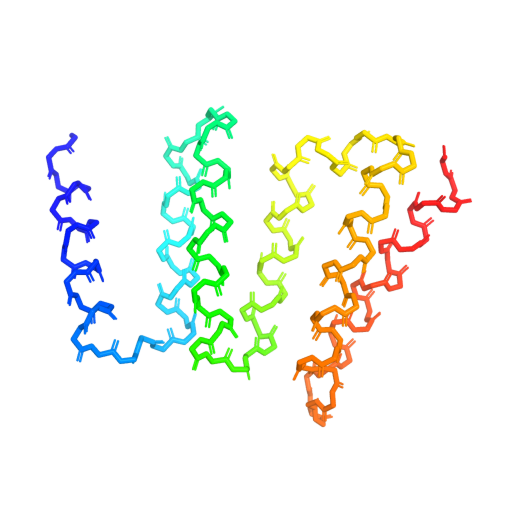-15.769 -3.558 1.00 65.56 99 GLY A O 1
ATOM 808 N N . LEU A 1 100 ? -5.708 -15.904 -1.520 1.00 69.62 100 LEU A N 1
ATOM 809 C CA . LEU A 1 100 ? -6.691 -16.843 -0.953 1.00 69.62 100 LEU A CA 1
ATOM 810 C C . LEU A 1 100 ? -8.012 -16.173 -0.535 1.00 69.62 100 LEU A C 1
ATOM 812 O O . LEU A 1 100 ? -8.930 -16.844 -0.062 1.00 69.62 100 LEU A O 1
ATOM 816 N N . HIS A 1 101 ? -8.137 -14.852 -0.696 1.00 70.38 101 HIS A N 1
ATOM 817 C CA . HIS A 1 101 ? -9.355 -14.139 -0.335 1.00 70.38 101 HIS A CA 1
ATOM 818 C C . HIS A 1 101 ? -10.514 -14.539 -1.263 1.00 70.38 101 HIS A C 1
ATOM 820 O O . HIS A 1 101 ? -10.624 -14.047 -2.386 1.00 70.38 101 HIS A O 1
ATOM 826 N N . VAL A 1 102 ? -11.433 -15.364 -0.758 1.00 62.44 102 VAL A N 1
ATOM 827 C CA . VAL A 1 102 ? -12.490 -16.063 -1.521 1.00 62.44 102 VAL A CA 1
ATOM 828 C C . VAL A 1 102 ? -13.269 -15.165 -2.494 1.00 62.44 102 VAL A C 1
ATOM 830 O O . VAL A 1 102 ? -13.551 -15.571 -3.615 1.00 62.44 102 VAL A O 1
ATOM 833 N N . ALA A 1 103 ? -13.585 -13.926 -2.105 1.00 69.38 103 ALA A N 1
ATOM 834 C CA . ALA A 1 103 ? -14.373 -13.010 -2.940 1.00 69.38 103 ALA A CA 1
ATOM 835 C C . ALA A 1 103 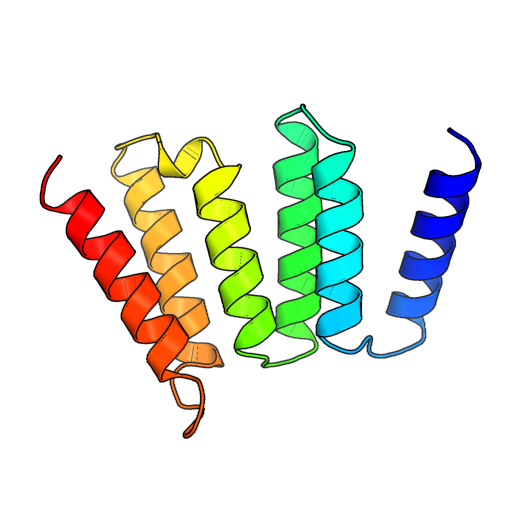? -13.555 -12.020 -3.796 1.00 69.38 103 ALA A C 1
ATOM 837 O O . ALA A 1 103 ? -14.105 -11.404 -4.706 1.00 69.38 103 ALA A O 1
ATOM 838 N N . GLN A 1 104 ? -12.272 -11.792 -3.491 1.00 72.50 104 GLN A N 1
ATOM 839 C CA . GLN A 1 104 ? -11.512 -10.671 -4.076 1.00 72.50 104 GLN A CA 1
ATOM 840 C C . GLN A 1 104 ? -10.114 -11.050 -4.572 1.00 72.50 104 GLN A C 1
ATOM 842 O O . GLN A 1 104 ? -9.594 -10.344 -5.431 1.00 72.50 104 GLN A O 1
ATOM 847 N N . GLY A 1 105 ? -9.537 -12.169 -4.126 1.00 65.81 105 GLY A N 1
ATOM 848 C CA . GLY A 1 105 ? -8.207 -12.635 -4.529 1.00 65.81 105 GLY A CA 1
ATOM 849 C C . GLY A 1 105 ? -8.062 -12.812 -6.043 1.00 65.81 105 GLY A C 1
ATOM 850 O O . GLY A 1 105 ? -6.993 -12.561 -6.595 1.00 65.81 105 GLY A O 1
ATOM 851 N N . ILE A 1 106 ? -9.166 -13.098 -6.749 1.00 70.69 106 ILE A N 1
ATOM 852 C CA . ILE A 1 106 ? -9.191 -13.160 -8.217 1.00 70.69 106 ILE A CA 1
ATOM 853 C C . ILE A 1 106 ? -8.754 -11.844 -8.884 1.00 70.69 106 ILE A C 1
ATOM 855 O O . ILE A 1 106 ? -8.189 -11.876 -9.972 1.00 70.69 106 ILE A O 1
ATOM 859 N N . LYS A 1 107 ? -8.941 -10.684 -8.235 1.00 73.56 107 LYS A N 1
ATOM 860 C CA . LYS A 1 107 ? -8.495 -9.383 -8.765 1.00 73.56 107 LYS A CA 1
ATOM 861 C C . LYS A 1 107 ? -6.970 -9.298 -8.852 1.00 73.56 107 LYS A C 1
ATOM 863 O O . LYS A 1 107 ? -6.457 -8.817 -9.859 1.00 73.56 107 LYS A O 1
ATOM 868 N N . LEU A 1 108 ? -6.268 -9.816 -7.841 1.00 68.50 108 LEU A N 1
ATOM 869 C CA . LEU A 1 108 ? -4.803 -9.884 -7.826 1.00 68.50 108 LEU A CA 1
ATOM 870 C C . LEU A 1 108 ? -4.297 -10.866 -8.884 1.00 68.50 108 LEU A C 1
ATOM 872 O O . LEU A 1 108 ? -3.376 -10.547 -9.626 1.00 68.50 108 LEU A O 1
ATOM 876 N N . CYS A 1 109 ? -4.962 -12.016 -9.020 1.00 61.56 109 CYS A N 1
ATOM 877 C CA . CYS A 1 109 ? -4.620 -13.017 -10.031 1.00 61.56 109 CYS A CA 1
ATOM 878 C C . CYS A 1 109 ? -4.789 -12.473 -11.465 1.00 61.56 109 CYS A C 1
ATOM 880 O O . CYS A 1 109 ? -3.934 -12.683 -12.319 1.00 61.56 109 CYS A O 1
ATOM 882 N N . ILE A 1 110 ? -5.841 -11.689 -11.729 1.00 67.19 110 ILE A N 1
ATOM 883 C CA . ILE A 1 110 ? -6.040 -11.027 -13.030 1.00 67.19 110 ILE A CA 1
ATOM 884 C C . ILE A 1 110 ? -4.969 -9.954 -13.295 1.00 67.19 110 ILE A C 1
ATOM 886 O O . ILE A 1 110 ? -4.522 -9.815 -14.435 1.00 67.19 110 ILE A O 1
ATOM 890 N N . GLN A 1 111 ? -4.554 -9.186 -12.282 1.00 67.00 111 GLN A N 1
ATOM 891 C CA . GLN A 1 111 ? -3.476 -8.199 -12.433 1.00 67.00 111 GLN A CA 1
ATOM 892 C C . GLN A 1 111 ? -2.124 -8.864 -12.714 1.00 67.00 111 GLN A C 1
ATOM 894 O O . GLN A 1 111 ? -1.411 -8.409 -13.604 1.00 67.00 111 GLN A O 1
ATOM 899 N N . ASP A 1 112 ? -1.809 -9.955 -12.021 1.00 65.88 112 ASP A N 1
ATOM 900 C CA . ASP A 1 112 ? -0.580 -10.722 -12.234 1.00 65.88 112 ASP A CA 1
ATOM 901 C C . ASP A 1 112 ? -0.518 -11.342 -13.643 1.00 65.88 112 ASP A C 1
ATOM 903 O O . ASP A 1 112 ? 0.488 -11.220 -14.346 1.00 65.88 112 ASP A O 1
ATOM 907 N N . ILE A 1 113 ? -1.636 -11.900 -14.128 1.00 59.75 113 ILE A N 1
ATOM 908 C CA . ILE A 1 113 ? -1.746 -12.385 -15.512 1.00 59.75 113 ILE A CA 1
ATOM 909 C C . ILE A 1 113 ? -1.506 -11.234 -16.500 1.00 59.75 113 ILE A C 1
ATOM 911 O O . ILE A 1 113 ? -0.730 -11.388 -17.440 1.00 59.75 113 ILE A O 1
ATOM 915 N N . ARG A 1 114 ? -2.111 -10.056 -16.297 1.00 63.09 114 ARG A N 1
ATOM 916 C CA . ARG A 1 114 ? -1.886 -8.892 -17.177 1.00 63.09 114 ARG A CA 1
ATOM 917 C C . ARG A 1 114 ? -0.427 -8.429 -17.179 1.00 63.09 114 ARG A C 1
ATOM 919 O O . ARG A 1 114 ? 0.107 -8.161 -18.253 1.00 63.09 114 ARG A O 1
ATOM 926 N N . ALA A 1 115 ? 0.222 -8.379 -16.017 1.00 61.50 115 ALA A N 1
ATOM 927 C CA . ALA A 1 115 ? 1.636 -8.023 -15.903 1.00 61.50 115 ALA A CA 1
ATOM 928 C C . ALA A 1 115 ? 2.544 -9.050 -16.606 1.00 61.50 115 ALA A C 1
ATOM 930 O O . ALA A 1 115 ? 3.478 -8.681 -17.322 1.00 61.50 115 ALA A O 1
ATOM 931 N N . SER A 1 116 ? 2.218 -10.339 -16.483 1.00 59.16 116 SER A N 1
ATOM 932 C CA . SER A 1 116 ? 2.933 -11.435 -17.146 1.00 59.16 116 SER A CA 1
ATOM 933 C C . SER A 1 116 ? 2.781 -11.408 -18.671 1.00 59.16 116 SER A C 1
ATOM 935 O O . SER A 1 116 ? 3.757 -11.631 -19.385 1.00 59.16 116 SER A O 1
ATOM 937 N N . TYR A 1 117 ? 1.594 -11.079 -19.194 1.00 50.09 117 TYR A N 1
ATOM 938 C CA . TYR A 1 117 ? 1.358 -10.959 -20.640 1.00 50.09 117 TYR A CA 1
ATOM 939 C C . TYR A 1 117 ? 2.095 -9.765 -21.271 1.00 50.09 117 TYR A C 1
ATOM 941 O O . TYR A 1 117 ? 2.544 -9.871 -22.411 1.00 50.09 117 TYR A O 1
ATOM 949 N N . ILE A 1 118 ? 2.285 -8.660 -20.539 1.00 50.88 118 ILE A N 1
ATOM 950 C CA . ILE A 1 118 ? 3.077 -7.506 -21.007 1.00 50.88 118 ILE A CA 1
ATOM 951 C C . ILE A 1 118 ? 4.576 -7.848 -21.085 1.00 50.88 118 ILE A C 1
ATOM 953 O O . ILE A 1 118 ? 5.252 -7.370 -21.989 1.00 50.88 118 ILE A O 1
ATOM 957 N N . SER A 1 119 ? 5.089 -8.726 -20.213 1.00 50.44 119 SER A N 1
ATOM 958 C CA . SER A 1 119 ? 6.473 -9.233 -20.315 1.00 50.44 119 S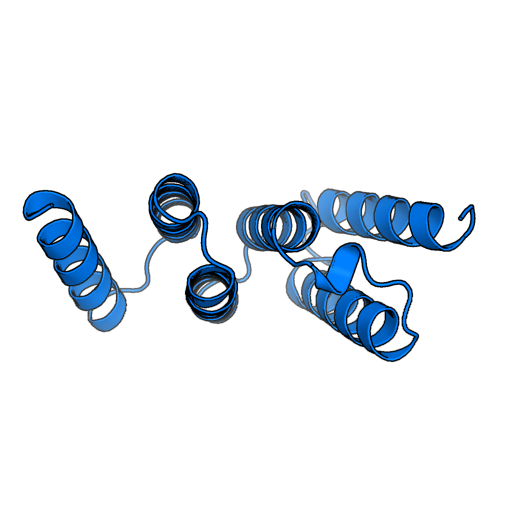ER A CA 1
ATOM 959 C C . SER A 1 119 ? 6.692 -10.260 -21.436 1.00 50.44 119 SER A C 1
ATOM 961 O O . SER A 1 119 ? 7.839 -10.543 -21.761 1.00 50.44 119 SER A O 1
ATOM 963 N N . TYR A 1 120 ? 5.632 -10.851 -22.004 1.00 38.88 120 TYR A N 1
ATOM 964 C CA . TYR A 1 120 ? 5.734 -11.895 -23.040 1.00 38.88 120 TYR A CA 1
ATOM 965 C C . TYR A 1 120 ? 5.552 -11.385 -24.482 1.00 38.88 120 TYR A C 1
ATOM 967 O O . TYR A 1 120 ? 5.876 -12.113 -25.417 1.00 38.88 120 TYR A O 1
ATOM 975 N N . TYR A 1 121 ? 5.039 -10.166 -24.681 1.00 36.72 121 TYR A N 1
ATOM 976 C CA . TYR A 1 121 ? 4.752 -9.593 -26.009 1.00 36.72 121 TYR A CA 1
ATOM 977 C C . TYR A 1 121 ? 5.583 -8.344 -26.362 1.00 36.72 121 TYR A C 1
ATOM 979 O O . TYR A 1 121 ? 5.314 -7.708 -27.385 1.00 36.72 121 TYR A O 1
ATOM 987 N N . ILE A 1 122 ? 6.596 -7.991 -25.560 1.00 40.38 122 ILE A N 1
ATOM 988 C CA . ILE A 1 122 ? 7.554 -6.900 -25.830 1.00 40.38 122 ILE A CA 1
ATOM 989 C C . ILE A 1 122 ? 8.951 -7.271 -25.323 1.00 40.38 122 ILE A C 1
ATOM 991 O O . ILE A 1 122 ? 9.914 -6.544 -25.672 1.00 40.38 122 ILE A O 1
#

InterPro domains:
  IPR011990 Tetratricopeptide-like helical domain superfamily [G3DSA:1.25.40.10] (1-120)
  IPR011990 Tetratricopeptide-like helical domain superfamily [SSF48452] (2-105)

Sequence (122 aa):
MGELEKLRQAREAMSELFLLAPYMWQEWAKDEASFTTRSEAVDAIKKLYERGVFDFVSVSLWCDYLNFVQEYDPMMRDRSPTAISKARNLFERALGAAGLHVAQGIKLCIQDIRASYISYYI

Secondary structure (DSSP, 8-state):
-HHHHHHHHHHHHHHHHS---HHHHHHHHHHHHHH--SHHHHHHHHHHHHHHHHH---HHHHHHHHHHHHHH-GGGT---HHHHHHHHHHHHHHHHHHTT-TTTHHHHHHHHHHHHHHHH--

Radius of gyration: 15.22 Å; chains: 1; bounding box: 31×41×44 Å

pLDDT: mean 75.98, std 10.85, range [36.72, 88.94]

Foldseek 3Di:
DPVVVVVVVVVVVCVVVDLDDLVVLLVNLVVLVVPDPDPVCLVVSLVSLVSNCVSDLDLVSLLSSLVSCCPRPCLVVDLDPVSVVVNVVSLVVNCVRHLPPPPRNVVSVVVVVVSVVVNVPD

Organism: Fagus sylvatica (NCBI:txid28930)